Protein AF-A0A1Q9VRB2-F1 (afdb_monomer)

Foldseek 3Di:
DDFDDDDVVVVLVVVQVVLCVPAEAEDAEPEEAEADDQAAEDELHAYEDPLHEQYEYENYEQEAVDRQRWGWDCPPPPQTETHGDGDSYDYDNYYHYHYYHYHYYHPPCHQVNFDQDSNYTHSHHDDPDPPPPDDDD

Solvent-accessible surface area (backbone atoms only — not comparable to full-atom values): 7890 Å² total; per-residue (Å²): 113,78,76,81,69,58,76,68,46,56,48,37,54,54,50,38,51,58,49,46,72,75,29,58,42,80,41,62,54,73,37,77,50,70,38,65,81,94,76,29,70,46,70,49,33,22,38,35,39,50,77,22,38,49,28,37,41,30,40,31,36,32,26,32,27,66,30,64,49,40,45,68,36,59,66,45,67,97,72,22,37,42,45,53,90,50,46,48,68,43,80,44,82,51,46,68,70,47,78,43,78,57,48,78,49,45,65,96,62,43,79,87,76,45,59,69,56,84,90,23,58,40,54,34,79,67,84,76,74,79,80,76,76,66,85,83,127

Sequence (137 aa):
MAAPAGPLEDARVTAAAAQAAVTLQHVGSHVTLVGLGDDARIVGASLRVRDARDVIVRNLTFSDARDCFPEWDPGDGESGNWNSAYDNLSVWTSRNVWVDHSSFDDGAHPPSSLPTVFGARSRSTTACSTSRTGPTS

Structure (mmCIF, N/CA/C/O backbone):
data_AF-A0A1Q9VRB2-F1
#
_entry.id   AF-A0A1Q9VRB2-F1
#
loop_
_atom_site.group_PDB
_atom_site.id
_atom_site.type_symbol
_atom_site.label_atom_id
_atom_site.label_alt_id
_atom_site.label_comp_id
_atom_site.label_asym_id
_atom_site.label_entity_id
_atom_site.label_seq_id
_atom_site.pdbx_PDB_ins_code
_atom_site.Cartn_x
_atom_site.Cartn_y
_atom_site.Cartn_z
_atom_site.occupancy
_atom_site.B_iso_or_equiv
_atom_site.auth_seq_id
_atom_site.auth_comp_id
_atom_site.auth_asym_id
_atom_site.auth_atom_id
_atom_site.pdbx_PDB_model_num
ATOM 1 N N . MET A 1 1 ? 8.247 12.918 -22.212 1.00 72.88 1 MET A N 1
ATOM 2 C CA . MET A 1 1 ? 9.065 11.704 -22.438 1.00 72.88 1 MET A CA 1
ATOM 3 C C . MET A 1 1 ? 8.126 10.522 -22.636 1.00 72.88 1 MET A C 1
ATOM 5 O O . MET A 1 1 ? 6.964 10.650 -22.273 1.00 72.88 1 MET A O 1
ATOM 9 N N . ALA A 1 2 ? 8.572 9.432 -23.263 1.00 83.44 2 ALA A N 1
ATOM 10 C CA . ALA A 1 2 ? 7.734 8.241 -23.422 1.00 83.44 2 ALA A CA 1
ATOM 11 C C . ALA A 1 2 ? 7.704 7.430 -22.117 1.00 83.44 2 ALA A C 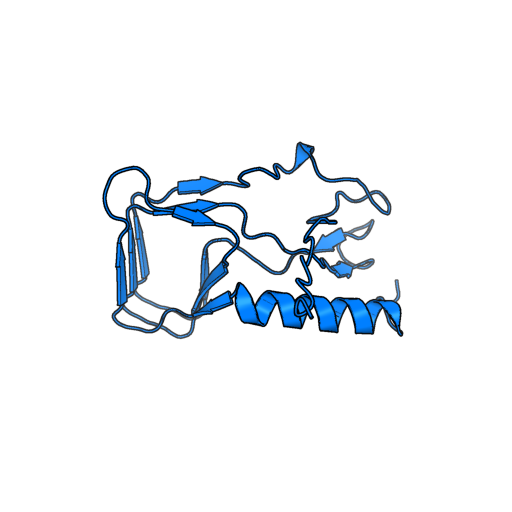1
ATOM 13 O O . ALA A 1 2 ? 8.734 7.332 -21.450 1.00 83.44 2 ALA A O 1
ATOM 14 N N . ALA A 1 3 ? 6.544 6.866 -21.774 1.00 90.75 3 ALA A N 1
ATOM 15 C CA . ALA A 1 3 ? 6.407 5.959 -20.635 1.00 90.75 3 ALA A CA 1
ATOM 16 C C . ALA A 1 3 ? 7.243 4.678 -20.852 1.00 90.75 3 ALA A C 1
ATOM 18 O O . ALA A 1 3 ? 7.384 4.249 -22.007 1.00 90.75 3 ALA A O 1
ATOM 19 N N . PRO A 1 4 ? 7.798 4.065 -19.788 1.00 94.50 4 PRO A N 1
ATOM 20 C CA . PRO A 1 4 ? 8.475 2.776 -19.896 1.00 94.50 4 PRO A CA 1
ATOM 21 C C . PRO A 1 4 ? 7.570 1.709 -20.514 1.00 94.50 4 PRO A C 1
ATOM 23 O O . PRO A 1 4 ? 6.364 1.684 -20.281 1.00 94.50 4 PRO A O 1
ATOM 26 N N . ALA A 1 5 ? 8.157 0.834 -21.327 1.00 95.75 5 ALA A N 1
ATOM 27 C CA . ALA A 1 5 ? 7.444 -0.248 -21.992 1.00 95.75 5 ALA A CA 1
ATOM 28 C C . ALA A 1 5 ? 8.400 -1.382 -22.383 1.00 95.75 5 ALA A C 1
ATOM 30 O O . ALA A 1 5 ? 9.625 -1.217 -22.400 1.00 95.75 5 ALA A O 1
ATOM 31 N N . GLY A 1 6 ? 7.823 -2.520 -22.766 1.00 97.62 6 GLY A N 1
ATOM 32 C CA . GLY A 1 6 ? 8.551 -3.693 -23.234 1.00 97.62 6 GLY A CA 1
ATOM 33 C C . GLY A 1 6 ? 8.920 -4.663 -22.108 1.00 97.62 6 GL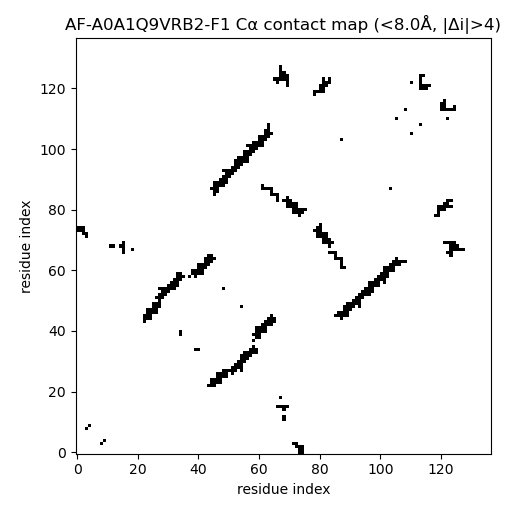Y A C 1
ATOM 34 O O . GLY A 1 6 ? 8.506 -4.481 -20.964 1.00 97.62 6 GLY A O 1
ATOM 35 N N . PRO A 1 7 ? 9.740 -5.687 -22.404 1.00 98.00 7 PRO A N 1
ATOM 36 C CA . PRO A 1 7 ? 9.840 -6.879 -21.558 1.00 98.00 7 PRO A CA 1
ATOM 37 C C . PRO A 1 7 ? 10.266 -6.638 -20.104 1.00 98.00 7 PRO A C 1
ATOM 39 O O . PRO A 1 7 ? 9.875 -7.395 -19.220 1.00 98.00 7 PRO A O 1
ATOM 42 N N . LEU A 1 8 ? 11.078 -5.610 -19.837 1.00 96.12 8 LEU A N 1
ATOM 43 C CA . LEU A 1 8 ? 11.497 -5.277 -18.471 1.00 96.12 8 LEU A CA 1
ATOM 44 C C . LEU A 1 8 ? 10.376 -4.615 -17.668 1.00 96.12 8 LEU A C 1
ATOM 46 O O . LEU A 1 8 ? 10.227 -4.909 -16.484 1.00 96.12 8 LEU A O 1
ATOM 50 N N . GLU A 1 9 ? 9.578 -3.764 -18.311 1.00 96.56 9 GLU A N 1
ATOM 51 C CA . GLU A 1 9 ? 8.425 -3.142 -17.666 1.00 96.56 9 GLU A CA 1
ATOM 52 C C . GLU A 1 9 ? 7.315 -4.173 -17.437 1.00 96.56 9 GLU A C 1
ATOM 54 O O . GLU A 1 9 ? 6.769 -4.258 -16.339 1.00 96.56 9 GLU A O 1
ATOM 59 N N . ASP A 1 10 ? 7.077 -5.064 -18.404 1.00 97.75 10 ASP A N 1
ATOM 60 C CA . ASP A 1 10 ? 6.137 -6.181 -18.245 1.00 97.75 10 ASP A CA 1
ATOM 61 C C . ASP A 1 10 ? 6.534 -7.100 -17.068 1.00 97.75 10 ASP A C 1
ATOM 63 O O . ASP A 1 10 ? 5.689 -7.556 -16.285 1.00 97.75 10 ASP A O 1
ATOM 67 N N . ALA A 1 11 ? 7.839 -7.352 -16.903 1.00 96.88 11 ALA A N 1
ATOM 68 C CA . ALA A 1 11 ? 8.370 -8.119 -15.780 1.00 96.88 11 ALA A CA 1
ATOM 69 C C . ALA A 1 11 ? 8.193 -7.387 -14.440 1.00 96.88 11 ALA A C 1
ATOM 71 O O . ALA A 1 11 ? 7.812 -8.025 -13.453 1.00 96.88 11 ALA A O 1
ATOM 72 N N . ARG A 1 12 ? 8.416 -6.064 -14.399 1.00 95.56 12 ARG A N 1
ATOM 73 C CA . ARG A 1 12 ? 8.168 -5.236 -13.207 1.00 95.56 12 ARG A CA 1
ATOM 74 C C . ARG A 1 12 ? 6.701 -5.310 -12.792 1.00 95.56 12 ARG A C 1
ATOM 76 O O . ARG A 1 12 ? 6.427 -5.615 -11.635 1.00 95.56 12 ARG A O 1
ATOM 83 N N . VAL A 1 13 ? 5.772 -5.112 -13.730 1.00 96.62 13 VAL A N 1
ATOM 84 C CA . VAL A 1 13 ? 4.321 -5.191 -13.478 1.00 96.62 13 VAL A CA 1
ATOM 85 C C . VAL A 1 13 ? 3.928 -6.567 -12.937 1.00 96.62 13 VAL A C 1
ATOM 87 O O . VAL A 1 13 ? 3.191 -6.665 -11.954 1.00 96.62 13 VAL A O 1
ATOM 90 N N . THR A 1 14 ? 4.460 -7.641 -13.527 1.00 97.25 14 THR A N 1
ATOM 91 C CA . THR A 1 14 ? 4.202 -9.015 -13.063 1.00 97.25 14 THR A CA 1
ATOM 92 C C . THR A 1 14 ? 4.702 -9.235 -11.632 1.00 97.25 14 THR A C 1
ATOM 94 O O . THR A 1 14 ? 3.999 -9.821 -10.806 1.00 97.25 14 THR A O 1
ATOM 97 N N . ALA A 1 15 ? 5.903 -8.751 -11.313 1.00 95.75 15 ALA A N 1
ATOM 98 C CA . ALA A 1 15 ? 6.485 -8.885 -9.982 1.00 95.75 15 ALA A CA 1
ATOM 99 C C . ALA A 1 15 ? 5.749 -8.028 -8.934 1.00 95.75 15 ALA A C 1
ATOM 101 O O . ALA A 1 15 ? 5.468 -8.513 -7.835 1.00 95.75 15 ALA A O 1
ATOM 102 N N . ALA A 1 16 ? 5.353 -6.805 -9.299 1.00 94.75 16 ALA A N 1
ATOM 103 C CA . ALA A 1 16 ? 4.524 -5.934 -8.472 1.00 94.75 16 ALA A CA 1
ATOM 104 C C . ALA A 1 16 ? 3.181 -6.600 -8.136 1.00 94.75 16 ALA A C 1
ATOM 106 O O . ALA A 1 16 ? 2.790 -6.647 -6.971 1.00 94.75 16 ALA A O 1
ATOM 107 N N . ALA A 1 17 ? 2.514 -7.206 -9.126 1.00 96.19 17 ALA A N 1
ATOM 108 C CA . ALA A 1 17 ? 1.268 -7.942 -8.913 1.00 96.19 17 ALA A CA 1
ATOM 109 C C . ALA A 1 17 ? 1.446 -9.156 -7.981 1.00 96.19 17 ALA A C 1
ATOM 111 O O . ALA A 1 17 ? 0.586 -9.425 -7.141 1.00 96.19 17 ALA A O 1
ATOM 112 N N . ALA A 1 18 ? 2.571 -9.870 -8.089 1.00 96.69 18 ALA A N 1
ATOM 113 C CA . ALA A 1 18 ? 2.879 -10.991 -7.203 1.00 96.69 18 ALA A CA 1
ATOM 114 C C . ALA A 1 18 ? 3.091 -10.542 -5.747 1.00 96.69 18 ALA A C 1
ATOM 116 O O . ALA A 1 18 ? 2.615 -11.209 -4.829 1.00 96.69 18 ALA A O 1
ATOM 117 N N . GLN A 1 19 ? 3.758 -9.404 -5.526 1.00 95.62 19 GLN A N 1
ATOM 118 C CA . GLN A 1 19 ? 3.896 -8.831 -4.187 1.00 95.62 19 GLN A CA 1
ATOM 119 C C . GLN A 1 19 ? 2.541 -8.369 -3.639 1.00 95.62 19 GLN A C 1
ATOM 121 O O . GLN A 1 19 ? 2.167 -8.738 -2.526 1.00 95.62 19 GLN A O 1
ATOM 126 N N . ALA A 1 20 ? 1.783 -7.622 -4.442 1.00 95.25 20 ALA A N 1
ATOM 127 C CA . ALA A 1 20 ? 0.459 -7.122 -4.094 1.00 95.25 20 ALA A CA 1
ATOM 128 C C . ALA A 1 20 ? -0.4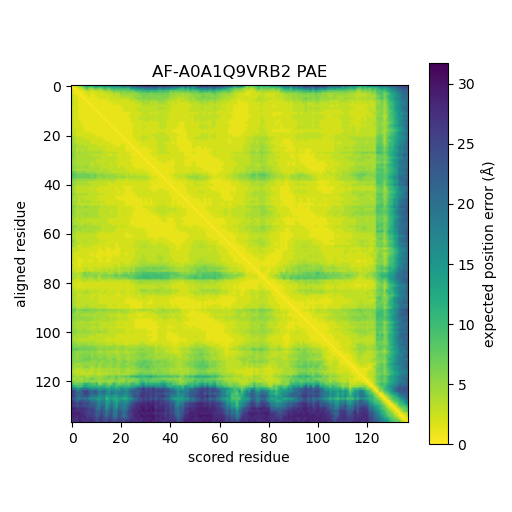75 -8.244 -3.609 1.00 95.25 20 ALA A C 1
ATOM 130 O O . ALA A 1 20 ? -1.191 -8.065 -2.626 1.00 95.25 20 ALA A O 1
ATOM 131 N N . ALA A 1 21 ? -0.423 -9.417 -4.248 1.00 96.12 21 ALA A N 1
ATOM 132 C CA . ALA A 1 21 ? -1.243 -10.573 -3.890 1.00 96.12 21 ALA A CA 1
ATOM 133 C C . ALA A 1 21 ? -1.007 -11.101 -2.462 1.00 96.12 21 ALA A C 1
ATOM 135 O O . ALA A 1 21 ? -1.879 -11.779 -1.921 1.00 96.12 21 ALA A O 1
ATOM 136 N N . VAL A 1 22 ? 0.149 -10.810 -1.854 1.00 94.69 22 VAL A N 1
ATOM 137 C CA . VAL A 1 22 ? 0.488 -11.275 -0.499 1.00 94.69 22 VAL A CA 1
ATOM 138 C C . VAL A 1 22 ? 0.556 -10.146 0.531 1.00 94.69 22 VAL A C 1
ATOM 140 O O . VAL A 1 22 ? 0.346 -10.401 1.716 1.00 94.69 22 VAL A O 1
ATOM 143 N N . THR A 1 23 ? 0.808 -8.901 0.118 1.00 95.38 23 THR A N 1
ATOM 144 C CA . THR A 1 23 ? 0.960 -7.765 1.045 1.00 95.38 23 THR A CA 1
ATOM 145 C C . THR A 1 23 ? -0.290 -6.901 1.185 1.00 95.38 23 THR A C 1
ATOM 147 O O . THR A 1 23 ? -0.467 -6.287 2.238 1.00 95.38 23 THR A O 1
ATOM 150 N N . LEU A 1 24 ? -1.172 -6.843 0.179 1.00 95.62 24 LEU A N 1
ATOM 151 C CA . LEU A 1 24 ? -2.385 -6.024 0.250 1.00 95.62 24 LEU A CA 1
ATOM 152 C C . LEU A 1 24 ? -3.496 -6.748 1.004 1.00 95.62 24 LEU A C 1
ATOM 154 O O . LEU A 1 24 ? -3.997 -7.782 0.564 1.00 95.62 24 LEU A O 1
ATOM 158 N N . GLN A 1 25 ? -3.934 -6.153 2.110 1.00 96.50 25 GLN A N 1
ATOM 159 C CA . GLN A 1 25 ? -4.981 -6.710 2.961 1.00 96.50 25 GLN A CA 1
ATOM 160 C C . GLN A 1 25 ? -6.208 -5.804 2.953 1.00 96.50 25 GLN A C 1
ATOM 162 O O . GLN A 1 25 ? -6.144 -4.635 3.330 1.00 96.50 25 GLN A O 1
ATOM 167 N N . HIS A 1 26 ? -7.345 -6.339 2.516 1.00 97.06 26 HIS A N 1
ATOM 168 C CA . HIS A 1 26 ? -8.599 -5.594 2.448 1.00 97.06 26 HIS A CA 1
ATOM 169 C C . HIS A 1 26 ? -9.367 -5.657 3.771 1.00 97.06 26 HIS A C 1
ATOM 171 O O . HIS A 1 26 ? -9.587 -6.734 4.321 1.00 97.06 26 HIS A O 1
ATOM 177 N N . VAL A 1 27 ? -9.845 -4.501 4.238 1.00 97.62 27 VAL A N 1
ATOM 178 C CA . VAL A 1 27 ? -10.721 -4.387 5.413 1.00 97.62 27 VAL A CA 1
ATOM 179 C C . VAL A 1 27 ? -12.117 -3.974 4.966 1.00 97.62 27 VAL A C 1
ATOM 181 O O . VAL A 1 27 ? -12.298 -2.931 4.335 1.00 97.62 27 VAL A O 1
ATOM 184 N N . GLY A 1 28 ? -13.098 -4.818 5.287 1.00 98.06 28 GLY A N 1
ATOM 185 C CA . GLY A 1 28 ? -14.510 -4.579 5.001 1.00 98.06 28 GLY A CA 1
ATOM 186 C C . GLY A 1 28 ? -15.185 -3.635 6.000 1.00 98.06 28 GLY A C 1
ATOM 187 O O . GLY A 1 28 ? -14.560 -3.109 6.916 1.00 98.06 28 GLY A O 1
ATOM 188 N N . SER A 1 29 ? -16.491 -3.434 5.822 1.00 98.62 29 SER A N 1
ATOM 189 C CA . SER A 1 29 ? -17.301 -2.611 6.732 1.00 98.62 29 SER A CA 1
ATOM 190 C C . SER A 1 29 ? -17.526 -3.291 8.085 1.00 98.62 29 SER A C 1
ATOM 192 O O . SER A 1 29 ? -17.551 -4.518 8.154 1.00 98.62 29 SER A O 1
ATOM 194 N N . HIS A 1 30 ? -17.790 -2.499 9.129 1.00 98.56 30 HIS A N 1
ATOM 195 C CA . HIS A 1 30 ? -18.135 -2.975 10.477 1.00 98.56 30 HIS A CA 1
ATOM 196 C C . HIS A 1 30 ? -17.033 -3.828 11.130 1.00 98.56 30 HIS A C 1
ATOM 198 O O . HIS A 1 30 ? -17.308 -4.813 11.816 1.00 98.56 30 HIS A O 1
ATOM 204 N N . VAL A 1 31 ? -15.776 -3.442 10.904 1.00 98.56 31 VAL A N 1
ATOM 205 C CA . VAL A 1 31 ? -14.594 -4.120 11.445 1.00 98.56 31 VAL A CA 1
ATOM 206 C C . VAL A 1 31 ? -13.900 -3.224 12.461 1.00 98.56 31 VAL A C 1
ATOM 208 O O . VAL A 1 31 ? -13.586 -2.071 12.176 1.00 98.56 31 VAL A O 1
ATOM 211 N N . THR A 1 32 ? -13.581 -3.793 13.621 1.00 98.62 32 THR A N 1
ATOM 212 C CA . THR A 1 32 ? -12.633 -3.202 14.567 1.00 98.62 32 THR A CA 1
ATOM 213 C C . THR A 1 32 ? -11.374 -4.051 14.589 1.00 98.62 32 THR A C 1
ATOM 215 O O . THR A 1 32 ? -11.412 -5.210 14.999 1.00 98.62 32 THR A O 1
ATOM 218 N N . LEU A 1 33 ? -10.261 -3.462 14.167 1.00 98.25 33 LEU A N 1
ATOM 219 C CA . LEU A 1 33 ? -8.929 -4.027 14.295 1.00 98.25 33 LEU A CA 1
ATOM 220 C C . LEU A 1 33 ? -8.214 -3.336 15.460 1.00 98.25 33 LEU A C 1
ATOM 222 O O . LEU A 1 33 ? -8.061 -2.113 15.468 1.00 98.25 33 LEU A O 1
ATOM 226 N N . VAL A 1 34 ? -7.785 -4.116 16.449 1.00 98.56 34 VAL A N 1
ATOM 227 C CA . VAL A 1 34 ? -7.103 -3.604 17.640 1.00 98.56 34 VAL A CA 1
ATOM 228 C C . VAL A 1 34 ? -5.854 -4.424 17.927 1.00 98.56 34 VAL A C 1
ATOM 230 O O . VAL A 1 34 ? -5.906 -5.654 17.942 1.00 98.56 34 VAL A O 1
ATOM 233 N N . GLY A 1 35 ? -4.730 -3.747 18.142 1.00 98.44 35 GLY A N 1
ATOM 234 C CA . GLY A 1 35 ? -3.519 -4.391 18.634 1.00 98.44 35 GLY A CA 1
ATOM 235 C C . GLY A 1 35 ? -3.603 -4.653 20.137 1.00 98.44 35 GLY A C 1
ATOM 236 O O . GLY A 1 35 ? -4.136 -3.840 20.896 1.00 98.44 35 GLY A O 1
ATOM 237 N N . LEU A 1 36 ? -3.102 -5.810 20.566 1.00 98.19 36 LEU A N 1
ATOM 238 C CA . LEU A 1 36 ? -3.047 -6.203 21.974 1.00 98.19 36 LEU A CA 1
ATOM 239 C C . LEU A 1 36 ? -1.675 -5.861 22.562 1.00 98.19 36 LEU A C 1
ATOM 241 O O . LEU A 1 36 ? -0.666 -6.088 21.909 1.00 98.19 36 LEU A O 1
ATOM 245 N N . GLY A 1 37 ? -1.640 -5.377 23.804 1.00 97.31 37 GLY A N 1
ATOM 246 C CA . GLY A 1 37 ? -0.384 -4.988 24.452 1.00 97.31 37 GLY A CA 1
ATOM 247 C C . GLY A 1 37 ? 0.195 -3.686 23.895 1.00 97.31 37 GLY A C 1
ATOM 248 O O . GLY A 1 37 ? -0.543 -2.840 23.384 1.00 97.31 37 GLY A O 1
ATOM 249 N N . ASP A 1 38 ? 1.505 -3.520 24.040 1.00 96.31 38 ASP A N 1
ATOM 250 C CA . ASP A 1 38 ? 2.272 -2.331 23.652 1.00 96.31 38 ASP A CA 1
ATOM 251 C C . ASP A 1 38 ? 3.169 -2.552 22.419 1.00 96.31 38 ASP A C 1
ATOM 253 O O . ASP A 1 38 ? 3.772 -1.601 21.920 1.00 96.31 38 ASP A O 1
ATOM 257 N N . ASP A 1 39 ? 3.223 -3.775 21.885 1.00 96.94 39 ASP A N 1
ATOM 258 C CA . ASP A 1 39 ? 4.133 -4.181 20.809 1.00 96.94 39 ASP A CA 1
ATOM 259 C C . ASP A 1 39 ? 3.431 -4.728 19.550 1.00 96.94 39 ASP A C 1
ATOM 261 O O . ASP A 1 39 ? 4.095 -5.165 18.603 1.00 96.94 39 ASP A O 1
ATOM 265 N N . ALA A 1 40 ? 2.094 -4.663 19.489 1.00 98.44 40 ALA A N 1
ATOM 266 C CA . ALA A 1 40 ? 1.319 -5.149 18.350 1.00 98.44 40 ALA A CA 1
ATOM 267 C C . ALA A 1 40 ? 1.689 -4.437 17.037 1.00 98.44 40 ALA A C 1
ATOM 269 O O . ALA A 1 40 ? 1.617 -3.207 16.911 1.00 98.44 40 ALA A O 1
ATOM 270 N N . ARG A 1 41 ? 2.053 -5.238 16.028 1.00 97.81 41 ARG A N 1
ATOM 271 C CA . ARG A 1 41 ? 2.663 -4.766 14.782 1.00 97.81 41 ARG A CA 1
ATOM 272 C C . ARG A 1 41 ? 2.098 -5.420 13.529 1.00 97.81 41 ARG A C 1
ATOM 274 O O . ARG A 1 41 ? 1.834 -6.619 13.504 1.00 97.81 41 ARG A O 1
ATOM 281 N N . ILE A 1 42 ? 2.007 -4.623 12.467 1.00 97.25 42 ILE A N 1
ATOM 282 C CA . ILE A 1 42 ? 1.813 -5.069 11.085 1.00 97.25 42 ILE A CA 1
ATOM 283 C C . ILE A 1 42 ? 3.022 -4.583 10.286 1.00 97.25 42 ILE A C 1
ATOM 285 O O . ILE A 1 42 ? 3.220 -3.381 10.132 1.00 97.25 42 ILE A O 1
ATOM 289 N N . VAL A 1 43 ? 3.842 -5.517 9.801 1.00 96.12 43 VAL A N 1
ATOM 290 C CA . VAL A 1 43 ? 5.095 -5.223 9.089 1.00 96.12 43 VAL A CA 1
ATOM 291 C C . VAL A 1 43 ? 4.990 -5.712 7.648 1.00 96.12 43 VAL A C 1
ATOM 293 O O . VAL A 1 43 ? 4.551 -6.840 7.423 1.00 96.12 43 VAL A O 1
ATOM 296 N N . GLY A 1 44 ? 5.375 -4.889 6.670 1.00 94.06 44 GLY A N 1
ATOM 297 C CA . GLY A 1 44 ? 5.435 -5.296 5.257 1.00 94.06 44 GLY A CA 1
ATOM 298 C C . GLY A 1 44 ? 4.096 -5.313 4.513 1.00 94.06 44 GLY A C 1
ATOM 299 O O . GLY A 1 44 ? 4.079 -5.425 3.287 1.00 94.06 44 GLY A O 1
ATOM 300 N N . ALA A 1 45 ? 2.973 -5.213 5.225 1.00 95.06 45 ALA A N 1
ATOM 301 C CA . ALA A 1 45 ? 1.639 -5.233 4.637 1.00 95.06 45 ALA A CA 1
ATOM 302 C C . ALA A 1 45 ? 1.080 -3.821 4.424 1.00 95.06 45 ALA A C 1
ATOM 304 O O . ALA A 1 45 ? 1.386 -2.888 5.168 1.00 95.06 45 ALA A O 1
ATOM 305 N N . SER A 1 46 ? 0.202 -3.704 3.431 1.00 96.12 46 SER A N 1
ATOM 306 C CA . SER A 1 46 ? -0.573 -2.500 3.148 1.00 96.12 46 SER A CA 1
ATOM 307 C C . SER A 1 46 ? -2.045 -2.778 3.435 1.00 96.12 46 SER A C 1
ATOM 309 O O . SER A 1 46 ? -2.685 -3.607 2.777 1.00 96.12 46 SER A O 1
ATOM 311 N N . LEU A 1 47 ? -2.574 -2.128 4.473 1.00 97.62 47 LEU A N 1
ATOM 312 C CA . LEU A 1 47 ? -3.954 -2.307 4.909 1.00 97.62 47 LEU A CA 1
ATOM 313 C C . LEU A 1 47 ? -4.872 -1.340 4.154 1.00 97.62 47 LEU A C 1
ATOM 315 O O . LEU A 1 47 ? -4.670 -0.129 4.155 1.00 97.62 47 LEU A O 1
ATOM 319 N N . ARG A 1 48 ? -5.920 -1.862 3.520 1.00 97.25 48 ARG A N 1
ATOM 320 C CA . ARG A 1 48 ? -6.774 -1.096 2.611 1.00 97.25 48 ARG A CA 1
ATOM 321 C C . ARG A 1 48 ? -8.220 -1.097 3.082 1.00 97.25 48 ARG A C 1
ATOM 323 O O . ARG A 1 48 ? -8.945 -2.077 2.903 1.00 97.25 48 ARG A O 1
ATOM 330 N N . VAL A 1 49 ? -8.658 0.046 3.604 1.00 98.38 49 VAL A N 1
ATOM 331 C CA . VAL A 1 49 ? -10.068 0.321 3.906 1.00 98.38 49 VAL A CA 1
ATOM 332 C C . VAL A 1 49 ? -10.686 0.980 2.674 1.00 98.38 49 VAL A C 1
ATOM 334 O O . VAL A 1 49 ? -10.487 2.171 2.418 1.00 98.38 49 VAL A O 1
ATOM 337 N N . ARG A 1 50 ? -11.376 0.182 1.856 1.00 97.31 50 ARG A N 1
ATOM 338 C CA . ARG A 1 50 ? -11.926 0.607 0.562 1.00 97.31 50 ARG A CA 1
ATOM 339 C C . ARG A 1 50 ? -13.409 0.323 0.475 1.00 97.31 50 ARG A C 1
ATOM 341 O O . ARG A 1 50 ? -13.814 -0.791 0.789 1.00 97.31 50 ARG A O 1
ATOM 348 N N . ASP A 1 51 ? -14.163 1.289 -0.052 1.00 98.06 51 ASP A N 1
ATOM 349 C CA . ASP A 1 51 ? -15.596 1.135 -0.323 1.00 98.06 51 ASP A CA 1
ATOM 350 C C . ASP A 1 51 ? -16.341 0.602 0.927 1.00 98.06 51 ASP A C 1
ATOM 352 O O . ASP A 1 51 ? -17.245 -0.229 0.841 1.00 98.06 51 ASP A O 1
ATOM 356 N N . ALA A 1 52 ? -15.907 1.055 2.112 1.00 98.44 52 ALA A N 1
ATOM 357 C CA . ALA A 1 52 ? -16.289 0.507 3.409 1.00 98.44 52 ALA A CA 1
ATOM 358 C C . ALA A 1 52 ? -16.825 1.584 4.362 1.00 98.44 52 ALA A C 1
ATOM 360 O O . ALA A 1 52 ? -16.657 2.791 4.156 1.00 98.44 52 ALA A O 1
ATOM 361 N N . ARG A 1 53 ? -17.481 1.146 5.438 1.00 98.75 53 ARG A N 1
ATOM 362 C CA . ARG A 1 53 ? -17.956 2.028 6.505 1.00 98.75 53 ARG A CA 1
ATOM 363 C C . ARG A 1 53 ? -17.809 1.427 7.892 1.00 98.75 53 ARG A C 1
ATOM 365 O O . ARG A 1 53 ? -17.825 0.209 8.038 1.00 98.75 53 ARG A O 1
ATOM 372 N N . ASP A 1 54 ? -17.742 2.300 8.889 1.00 98.69 54 ASP A N 1
ATOM 373 C CA . ASP A 1 54 ? -17.708 1.941 10.310 1.00 98.69 54 ASP A CA 1
ATOM 374 C C . ASP A 1 54 ? -16.530 1.005 10.620 1.00 98.69 54 ASP A C 1
ATOM 376 O O . ASP A 1 54 ? -16.704 -0.143 11.031 1.00 98.69 54 ASP A O 1
ATOM 380 N N . VAL A 1 55 ? -15.319 1.499 10.350 1.00 98.88 55 VAL A N 1
ATOM 381 C CA . VAL A 1 55 ? -14.065 0.764 10.560 1.00 98.88 55 VAL A CA 1
ATOM 382 C C . VAL A 1 55 ? -13.231 1.464 11.619 1.00 98.88 55 VAL A C 1
ATOM 384 O O . VAL A 1 55 ? -13.003 2.670 11.542 1.00 98.88 55 VAL A O 1
ATOM 387 N N . ILE A 1 56 ? -12.749 0.707 12.598 1.00 98.81 56 ILE A N 1
ATOM 388 C CA . ILE A 1 56 ? -11.887 1.210 13.668 1.00 98.81 56 ILE A CA 1
ATOM 389 C C . ILE A 1 56 ? -10.545 0.481 13.595 1.00 98.81 56 ILE A C 1
ATOM 391 O O . ILE A 1 56 ? -10.515 -0.746 13.573 1.00 98.81 56 ILE A O 1
ATOM 395 N N . VAL A 1 57 ? -9.439 1.223 13.579 1.00 98.69 57 VAL A N 1
ATOM 396 C CA . VAL A 1 57 ? -8.067 0.691 13.608 1.00 98.69 57 VAL A CA 1
ATOM 397 C C . VAL A 1 57 ? -7.322 1.345 14.763 1.00 98.69 57 VAL A C 1
ATOM 399 O O . VAL A 1 57 ? -7.158 2.566 14.771 1.00 98.69 57 VAL A O 1
ATOM 402 N N . ARG A 1 58 ? -6.923 0.566 15.775 1.00 98.62 58 ARG A N 1
ATOM 403 C CA . ARG A 1 58 ? -6.360 1.132 17.010 1.00 98.62 58 ARG A CA 1
ATOM 404 C C . ARG A 1 58 ? -5.204 0.344 17.595 1.00 98.62 58 ARG A C 1
ATOM 406 O O . ARG A 1 58 ? -5.168 -0.878 17.485 1.00 98.62 58 ARG A O 1
ATOM 413 N N . ASN A 1 59 ? -4.330 1.057 18.304 1.00 98.62 59 ASN A N 1
ATOM 414 C CA . ASN A 1 59 ? -3.242 0.478 19.093 1.00 98.62 59 ASN A CA 1
ATOM 415 C C . ASN A 1 59 ? -2.326 -0.451 18.275 1.00 98.62 59 ASN A C 1
ATOM 417 O O . ASN A 1 59 ? -1.983 -1.543 18.714 1.00 98.62 59 ASN A O 1
ATOM 421 N N . LEU A 1 60 ? -1.994 -0.046 17.046 1.00 98.44 60 LEU A N 1
ATOM 422 C CA . LEU A 1 60 ? -1.141 -0.808 16.137 1.00 98.44 60 LEU A CA 1
ATOM 423 C C . LEU A 1 60 ? 0.026 0.042 15.653 1.00 98.44 60 LEU A C 1
ATOM 425 O O . LEU A 1 60 ? -0.146 1.204 15.284 1.00 98.44 60 LEU A O 1
ATOM 429 N N . THR A 1 61 ? 1.205 -0.568 15.597 1.00 98.44 61 THR A N 1
ATOM 430 C CA . THR A 1 61 ? 2.320 -0.031 14.816 1.00 98.44 61 THR A CA 1
ATOM 431 C C . THR A 1 61 ? 2.301 -0.652 13.425 1.00 98.44 61 THR A C 1
ATOM 433 O O . THR A 1 61 ? 2.408 -1.870 13.279 1.00 98.44 61 THR A O 1
ATOM 436 N N . PHE A 1 62 ? 2.182 0.181 12.401 1.00 98.12 62 PHE A N 1
ATOM 437 C CA . PHE A 1 62 ? 2.366 -0.217 11.015 1.00 98.12 62 PHE A CA 1
ATOM 438 C C . PHE A 1 62 ? 3.774 0.158 10.574 1.00 98.12 62 PHE A C 1
ATOM 440 O O . PHE A 1 62 ? 4.196 1.296 10.756 1.00 98.12 62 PHE A O 1
ATOM 447 N N . SER A 1 63 ? 4.492 -0.791 9.991 1.00 96.25 63 SER A N 1
ATOM 448 C CA . SER A 1 63 ? 5.893 -0.599 9.636 1.00 96.25 63 SER A CA 1
ATOM 449 C C . SER A 1 63 ? 6.171 -1.100 8.226 1.00 96.25 63 SER A C 1
ATOM 451 O O . SER A 1 63 ? 5.727 -2.187 7.847 1.00 96.25 63 SER A O 1
ATOM 453 N N . ASP A 1 64 ? 6.901 -0.296 7.456 1.00 93.50 64 ASP A N 1
ATOM 454 C CA . ASP A 1 64 ? 7.592 -0.718 6.235 1.00 93.50 64 ASP A CA 1
ATOM 455 C C . ASP A 1 64 ? 6.669 -1.351 5.176 1.00 93.50 64 ASP A C 1
ATOM 457 O O . ASP A 1 64 ? 6.883 -2.478 4.732 1.00 93.50 64 ASP A O 1
ATOM 461 N N . ALA A 1 65 ? 5.610 -0.639 4.762 1.00 93.69 65 ALA A N 1
ATOM 462 C CA . ALA A 1 65 ? 4.775 -1.038 3.622 1.00 93.69 65 ALA A CA 1
ATOM 463 C C . ALA A 1 65 ? 5.543 -0.850 2.306 1.00 93.69 65 ALA A C 1
ATOM 465 O O . ALA A 1 65 ? 5.354 0.099 1.547 1.00 93.69 65 ALA A O 1
ATOM 466 N N . ARG A 1 66 ? 6.482 -1.758 2.079 1.00 91.00 66 ARG A N 1
ATOM 467 C CA . ARG A 1 66 ? 7.530 -1.634 1.080 1.00 91.00 66 ARG A CA 1
ATOM 468 C C . ARG A 1 66 ? 7.058 -2.046 -0.305 1.00 91.00 66 ARG A C 1
ATOM 470 O O . ARG A 1 66 ? 6.582 -3.162 -0.468 1.00 91.00 66 ARG A O 1
ATOM 477 N N . ASP A 1 67 ? 7.291 -1.228 -1.330 1.00 92.31 67 ASP A N 1
ATOM 478 C CA . ASP A 1 67 ? 7.071 -1.623 -2.731 1.00 92.31 67 ASP A CA 1
ATOM 479 C C . ASP A 1 67 ? 8.363 -2.067 -3.405 1.00 92.31 67 ASP A C 1
ATOM 481 O O . ASP A 1 67 ? 9.172 -1.240 -3.791 1.00 92.31 67 ASP A O 1
ATOM 485 N N . CYS A 1 68 ? 8.601 -3.357 -3.592 1.00 91.50 68 CYS A N 1
ATOM 486 C CA . CYS A 1 68 ? 9.868 -3.813 -4.160 1.00 91.50 68 CYS A CA 1
ATOM 487 C C . CYS A 1 68 ? 10.053 -3.514 -5.655 1.00 91.50 68 CYS A C 1
ATOM 489 O O . CYS A 1 68 ? 11.155 -3.726 -6.168 1.00 91.50 68 CYS A O 1
ATOM 491 N N . PHE A 1 69 ? 9.018 -3.016 -6.338 1.00 93.44 69 PHE A N 1
ATOM 492 C CA . PHE A 1 69 ? 8.991 -2.842 -7.788 1.00 93.44 69 PHE A CA 1
ATOM 493 C C . PHE A 1 69 ? 8.391 -1.480 -8.198 1.00 93.44 69 PHE A C 1
ATOM 495 O O . PHE A 1 69 ? 7.459 -1.451 -9.012 1.00 93.44 69 PHE A O 1
ATOM 502 N N . PRO A 1 70 ? 8.924 -0.350 -7.687 1.00 93.25 70 PRO A N 1
ATOM 503 C CA . PRO A 1 70 ? 8.387 0.974 -7.952 1.00 93.25 70 PRO A CA 1
ATOM 504 C C . PRO A 1 70 ? 8.474 1.295 -9.438 1.00 93.25 70 PRO A C 1
ATOM 506 O O . PRO A 1 70 ? 9.387 0.868 -10.151 1.00 93.25 70 PRO A O 1
ATOM 509 N N . GLU A 1 71 ? 7.524 2.089 -9.893 1.00 94.69 71 GLU A N 1
ATOM 510 C CA . GLU A 1 71 ? 7.430 2.523 -11.275 1.00 94.69 71 GLU A CA 1
ATOM 511 C C . GLU A 1 71 ? 8.287 3.764 -11.506 1.00 94.69 71 GLU A C 1
ATOM 513 O O . GLU A 1 71 ? 8.267 4.695 -10.703 1.00 94.69 71 GLU A O 1
ATOM 518 N N . TRP A 1 72 ? 9.039 3.791 -12.603 1.00 94.56 72 TRP A N 1
ATOM 519 C CA . TRP A 1 72 ? 9.676 5.017 -13.072 1.00 94.56 72 TRP A CA 1
ATOM 520 C C . TRP A 1 72 ? 8.705 5.780 -13.968 1.00 94.56 72 TRP A C 1
ATOM 522 O O . TRP A 1 72 ? 8.345 5.290 -15.035 1.00 94.56 72 TRP A O 1
ATOM 532 N N . ASP A 1 73 ? 8.343 6.998 -13.581 1.00 94.69 73 ASP A N 1
ATOM 533 C CA . ASP A 1 73 ? 7.591 7.910 -14.434 1.00 94.69 73 ASP A CA 1
ATOM 534 C C . ASP A 1 73 ? 8.499 9.074 -14.875 1.00 94.69 73 ASP A C 1
ATOM 536 O O . ASP A 1 73 ? 8.770 9.984 -14.087 1.00 94.69 73 ASP A O 1
ATOM 540 N N . PRO A 1 74 ? 8.984 9.091 -16.134 1.00 94.31 74 PRO A N 1
ATOM 541 C CA . PRO A 1 74 ? 9.800 10.188 -16.650 1.00 94.31 74 PRO A CA 1
ATOM 542 C C . PRO A 1 74 ? 9.005 11.483 -16.893 1.00 94.31 74 PRO A C 1
ATOM 544 O O . PRO A 1 74 ? 9.603 12.503 -17.236 1.00 94.31 74 PRO A O 1
ATOM 547 N N . GLY A 1 75 ? 7.671 11.440 -16.813 1.00 94.31 75 GLY A N 1
ATOM 548 C CA . GLY A 1 75 ? 6.781 12.599 -16.893 1.00 94.31 75 GLY A CA 1
ATOM 549 C C . GLY A 1 75 ? 6.385 13.178 -15.532 1.00 94.31 75 GLY A C 1
ATOM 550 O O . GLY A 1 75 ? 5.751 14.233 -15.498 1.00 94.31 75 GLY A O 1
ATOM 551 N N . ASP A 1 76 ? 6.753 12.524 -14.428 1.00 92.69 76 ASP A N 1
ATOM 552 C CA . ASP A 1 76 ? 6.473 13.001 -13.075 1.00 92.69 76 ASP A CA 1
ATOM 553 C C . ASP A 1 76 ? 7.461 14.109 -12.672 1.00 92.69 76 ASP A C 1
ATOM 555 O O . ASP A 1 76 ? 8.614 13.872 -12.299 1.00 92.69 76 ASP A O 1
ATOM 559 N N . GLY A 1 77 ? 6.996 15.354 -12.777 1.00 90.00 77 GLY A N 1
ATOM 560 C CA . GLY A 1 77 ? 7.801 16.545 -12.527 1.00 90.00 77 GLY A CA 1
ATOM 561 C C . GLY A 1 77 ? 8.791 16.845 -13.656 1.00 90.00 77 GLY A C 1
ATOM 562 O O . GLY A 1 77 ? 8.681 16.342 -14.771 1.00 90.00 77 GLY A O 1
ATOM 563 N N . GLU A 1 78 ? 9.766 17.713 -13.382 1.00 90.50 78 GLU A N 1
ATOM 564 C CA . GLU A 1 78 ? 10.719 18.172 -14.407 1.00 90.50 78 GLU A CA 1
ATOM 565 C C . GLU A 1 78 ? 11.780 17.119 -14.761 1.00 90.50 78 GLU A C 1
ATOM 567 O O . GLU A 1 78 ? 12.301 17.110 -15.876 1.00 90.50 78 GLU A O 1
ATOM 572 N N . SER A 1 79 ? 12.104 16.236 -13.814 1.00 90.31 79 SER A N 1
ATOM 573 C CA . SER A 1 79 ? 13.185 15.250 -13.927 1.00 90.31 79 SER A CA 1
ATOM 574 C C . SER A 1 79 ? 12.716 13.795 -13.911 1.00 90.31 79 SER A C 1
ATOM 576 O O . SER A 1 79 ? 13.563 12.910 -14.000 1.00 90.31 79 SER A O 1
ATOM 578 N N . GLY A 1 80 ? 11.411 13.542 -13.783 1.00 93.69 80 GLY A N 1
ATOM 579 C CA .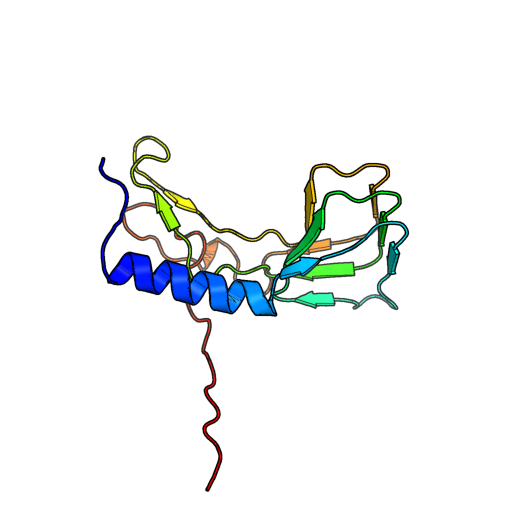 GLY A 1 80 ? 10.853 12.219 -13.507 1.00 93.69 80 GLY A CA 1
ATOM 580 C C . GLY A 1 80 ? 10.989 11.799 -12.038 1.00 93.69 80 GLY A C 1
ATOM 581 O O . GLY A 1 80 ? 11.790 12.361 -11.280 1.00 93.69 80 GLY A O 1
ATOM 582 N N . ASN A 1 81 ? 10.225 10.780 -11.640 1.00 93.88 81 ASN A N 1
ATOM 583 C CA . ASN A 1 81 ? 10.247 10.207 -10.293 1.00 93.88 81 ASN A CA 1
ATOM 584 C C . ASN A 1 81 ? 10.031 8.691 -10.293 1.00 93.88 81 ASN A C 1
ATOM 586 O O . ASN A 1 81 ? 9.417 8.114 -11.185 1.00 93.88 81 ASN A O 1
ATOM 590 N N . TRP A 1 82 ? 10.517 8.053 -9.228 1.00 93.38 82 TRP A N 1
ATOM 591 C CA . TRP A 1 82 ? 10.110 6.700 -8.859 1.00 93.38 82 TRP A CA 1
ATOM 592 C C . TRP A 1 82 ? 8.873 6.769 -7.968 1.00 93.38 82 TRP A C 1
ATOM 594 O O . TRP A 1 82 ? 8.906 7.479 -6.964 1.00 93.38 82 TRP A O 1
ATOM 604 N N . ASN A 1 83 ? 7.832 6.006 -8.289 1.00 92.12 83 ASN A N 1
ATOM 605 C CA . ASN A 1 83 ? 6.559 5.971 -7.578 1.00 92.12 83 ASN A CA 1
ATOM 606 C C . ASN A 1 83 ? 6.285 4.576 -7.014 1.00 92.12 83 ASN A C 1
ATOM 608 O O . ASN A 1 83 ? 6.373 3.579 -7.727 1.00 92.12 83 ASN A O 1
ATOM 612 N N . SER A 1 84 ? 5.953 4.524 -5.727 1.00 91.38 84 SER A N 1
ATOM 613 C CA . SER A 1 84 ? 5.630 3.288 -5.009 1.00 91.38 84 SER A CA 1
ATOM 614 C C . SER A 1 84 ? 4.130 3.157 -4.802 1.00 91.38 84 SER A C 1
ATOM 616 O O . SER A 1 84 ? 3.436 4.158 -4.627 1.00 91.38 84 SER A O 1
ATOM 618 N N . ALA A 1 85 ? 3.641 1.921 -4.798 1.00 90.12 85 ALA A N 1
ATOM 619 C CA . ALA A 1 85 ? 2.215 1.612 -4.819 1.00 90.12 85 ALA A CA 1
ATOM 620 C C . ALA A 1 85 ? 1.560 1.452 -3.436 1.00 90.12 85 ALA A C 1
ATOM 622 O O . ALA A 1 85 ? 0.333 1.349 -3.364 1.00 90.12 85 ALA A O 1
ATOM 623 N N . TYR A 1 86 ? 2.338 1.372 -2.353 1.00 93.19 86 TYR A N 1
ATOM 624 C CA . TYR A 1 86 ? 1.834 0.946 -1.046 1.00 93.19 86 TYR A CA 1
ATOM 625 C C . TYR A 1 86 ? 1.988 2.018 0.031 1.00 93.19 86 TYR A C 1
ATOM 6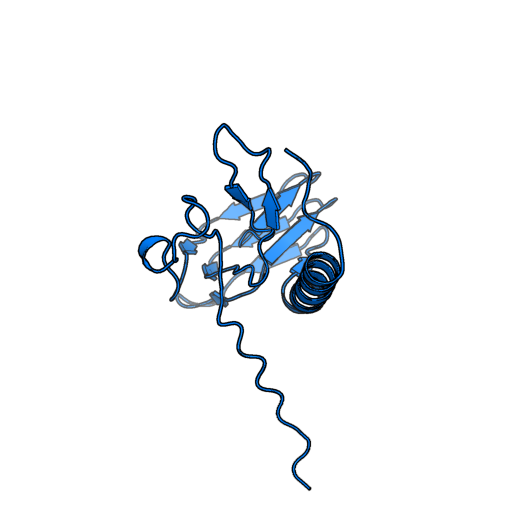27 O O . TYR A 1 86 ? 3.073 2.555 0.234 1.00 93.19 86 TYR A O 1
ATOM 635 N N . ASP A 1 87 ? 0.907 2.229 0.781 1.00 94.44 87 ASP A N 1
ATOM 636 C CA . ASP A 1 87 ? 0.925 2.872 2.092 1.00 94.44 87 ASP A CA 1
ATOM 637 C C . ASP A 1 87 ? 0.743 1.809 3.181 1.00 94.44 87 ASP A C 1
ATOM 639 O O . ASP A 1 87 ? 0.149 0.754 2.943 1.00 94.44 87 ASP A O 1
ATOM 643 N N . ASN A 1 88 ? 1.151 2.106 4.415 1.00 96.88 88 ASN A N 1
ATOM 644 C CA . ASN A 1 88 ? 0.830 1.259 5.567 1.00 96.88 88 ASN A CA 1
ATOM 645 C C . ASN A 1 88 ? -0.682 1.063 5.760 1.00 96.88 88 ASN A C 1
ATOM 647 O O . ASN A 1 88 ? -1.143 -0.048 6.030 1.00 96.88 88 ASN A O 1
ATOM 651 N N . LEU A 1 89 ? -1.446 2.146 5.615 1.00 97.88 89 LEU A N 1
ATOM 652 C CA . LEU A 1 89 ? -2.898 2.150 5.689 1.00 97.88 89 LEU A CA 1
ATOM 653 C C . LEU A 1 89 ? -3.452 3.172 4.695 1.00 97.88 89 LEU A C 1
ATOM 655 O O . LEU A 1 89 ? -3.249 4.372 4.868 1.00 97.88 89 LEU A O 1
ATOM 659 N N . SER A 1 90 ? -4.221 2.706 3.714 1.00 97.62 90 SER A N 1
ATOM 660 C CA . SER A 1 90 ? -4.934 3.577 2.776 1.00 97.62 90 SER A CA 1
ATOM 661 C C . SER A 1 90 ? -6.436 3.549 3.055 1.00 97.62 90 SER A C 1
ATOM 663 O O . SER A 1 90 ? -7.051 2.481 3.177 1.00 97.62 90 SER A O 1
ATOM 665 N N . VAL A 1 91 ? -7.047 4.736 3.093 1.00 97.62 91 VAL A N 1
ATOM 666 C CA . VAL A 1 91 ? -8.498 4.921 3.214 1.00 97.62 91 VAL A CA 1
ATOM 667 C C . VAL A 1 91 ? -9.007 5.686 1.997 1.00 97.62 91 VAL A C 1
ATOM 669 O O . VAL A 1 91 ? -8.583 6.804 1.726 1.00 97.62 91 VAL A O 1
ATOM 672 N N . TRP A 1 92 ? -9.951 5.098 1.269 1.00 95.94 92 TRP A N 1
ATOM 673 C CA . TRP A 1 92 ? -10.571 5.700 0.080 1.00 95.94 92 TRP A CA 1
ATOM 674 C C . TRP A 1 92 ? -12.006 5.245 -0.094 1.00 95.94 92 TRP A C 1
ATOM 676 O O . TRP A 1 92 ? -12.367 4.113 0.245 1.00 95.94 92 TRP A O 1
ATOM 686 N N . THR A 1 93 ? -12.825 6.163 -0.608 1.00 97.50 93 THR A N 1
ATOM 687 C CA . THR A 1 93 ? -14.257 5.952 -0.869 1.00 97.50 93 THR A CA 1
ATOM 688 C C . THR A 1 93 ? -14.983 5.329 0.336 1.00 97.50 93 THR A C 1
ATOM 690 O O . THR A 1 93 ? -15.911 4.543 0.195 1.00 97.50 93 THR A O 1
ATOM 693 N N . SER A 1 94 ? -14.541 5.660 1.552 1.00 98.12 94 SER A N 1
ATOM 694 C CA . SER A 1 94 ? -15.020 5.061 2.801 1.00 98.12 94 SER A CA 1
ATOM 695 C C . SER A 1 94 ? -15.558 6.133 3.746 1.00 98.12 94 SER A C 1
ATOM 697 O O . SER A 1 94 ? -15.246 7.316 3.600 1.00 98.12 94 SER A O 1
ATOM 699 N N . ARG A 1 95 ? -16.405 5.742 4.703 1.00 98.38 95 ARG A N 1
ATOM 700 C CA . ARG A 1 95 ? -17.052 6.664 5.657 1.00 98.38 95 ARG A CA 1
ATOM 701 C C . ARG A 1 95 ? -16.945 6.132 7.080 1.00 98.38 95 ARG A C 1
ATOM 703 O O . ARG A 1 95 ? -16.927 4.928 7.275 1.00 98.38 95 ARG A O 1
ATOM 710 N N . ASN A 1 96 ? -16.921 7.018 8.072 1.00 98.44 96 ASN A N 1
ATOM 711 C CA . ASN A 1 96 ? -16.858 6.640 9.489 1.00 98.44 96 ASN A CA 1
ATOM 712 C C . ASN A 1 96 ? -15.683 5.689 9.788 1.00 98.44 96 ASN A C 1
ATOM 714 O O . ASN A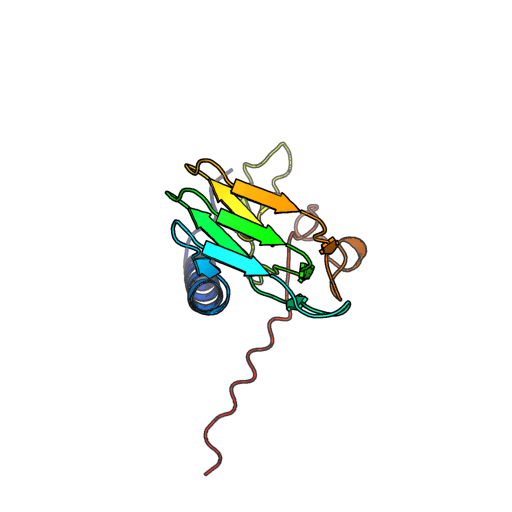 1 96 ? -15.864 4.589 10.306 1.00 98.44 96 ASN A O 1
ATOM 718 N N . VAL A 1 97 ? -14.478 6.102 9.401 1.00 98.62 97 VAL A N 1
ATOM 719 C CA . VAL A 1 97 ? -13.245 5.372 9.701 1.00 98.62 97 VAL A CA 1
ATOM 720 C C . VAL A 1 97 ? -12.515 6.107 10.815 1.00 98.62 97 VAL A C 1
ATOM 722 O O . VAL A 1 97 ? -12.296 7.313 10.704 1.00 98.62 97 VAL A O 1
ATOM 725 N N . TRP A 1 98 ? -12.146 5.398 11.880 1.00 98.69 98 TRP A N 1
ATOM 726 C CA . TRP A 1 98 ? -11.385 5.959 12.992 1.00 98.69 98 TRP A CA 1
ATOM 727 C C . TRP A 1 98 ? -10.062 5.218 13.161 1.00 98.69 98 TRP A C 1
ATOM 729 O O . TRP A 1 98 ? -10.042 4.025 13.459 1.00 98.69 98 TRP A O 1
ATOM 739 N N . VAL A 1 99 ? -8.960 5.940 12.966 1.00 98.31 99 VAL A N 1
ATOM 740 C CA . VAL A 1 99 ? -7.599 5.465 13.228 1.00 98.31 99 VAL A CA 1
ATOM 741 C C . VAL A 1 99 ? -7.092 6.202 14.459 1.00 98.31 99 VAL A C 1
ATOM 743 O O . VAL A 1 99 ? -7.057 7.431 14.458 1.00 98.31 99 VAL A O 1
ATOM 746 N N . ASP A 1 100 ? -6.748 5.475 15.517 1.00 98.50 100 ASP A N 1
ATOM 747 C CA . ASP A 1 100 ? -6.427 6.084 16.812 1.00 98.50 100 ASP A CA 1
ATOM 748 C C . ASP A 1 100 ? -5.331 5.327 17.563 1.00 98.50 100 ASP A C 1
ATOM 750 O O . ASP A 1 100 ? -5.228 4.105 17.461 1.00 98.50 100 ASP A O 1
ATOM 754 N N . HIS A 1 101 ? -4.484 6.064 18.291 1.00 98.31 101 HIS A N 1
ATOM 755 C CA . HIS A 1 101 ? -3.322 5.524 19.013 1.00 98.31 101 HIS A CA 1
ATOM 756 C C . HIS A 1 101 ? -2.496 4.528 18.177 1.00 98.31 101 HIS A C 1
ATOM 758 O O . HIS A 1 101 ? -2.084 3.480 18.661 1.00 98.31 101 HIS A O 1
ATOM 764 N N . SER A 1 102 ? -2.306 4.822 16.892 1.00 98.31 102 SER A N 1
ATOM 765 C CA . SER A 1 102 ? -1.516 3.995 15.977 1.00 98.31 102 SER A CA 1
ATOM 766 C C . SER A 1 102 ? -0.239 4.730 15.584 1.00 98.31 102 SER A C 1
ATOM 768 O O . SER A 1 102 ? -0.219 5.961 15.549 1.00 98.31 102 SER A O 1
ATOM 770 N N . SER A 1 103 ? 0.822 3.979 15.307 1.00 98.00 103 SER A N 1
ATOM 771 C CA . SER A 1 103 ? 2.123 4.503 14.872 1.00 98.00 103 SER A CA 1
ATOM 772 C C . SER A 1 103 ? 2.463 3.992 13.477 1.00 98.00 103 SER A C 1
ATOM 774 O O . SER A 1 103 ? 2.027 2.908 13.094 1.00 98.00 103 SER A O 1
ATOM 776 N N . PHE A 1 104 ? 3.224 4.781 12.723 1.00 97.69 104 PHE A N 1
ATOM 777 C CA . PHE A 1 104 ? 3.593 4.508 11.336 1.00 97.69 104 PHE A CA 1
ATOM 778 C C . PHE A 1 104 ? 5.078 4.809 11.147 1.00 97.69 104 PHE A C 1
ATOM 780 O O . PHE A 1 104 ? 5.523 5.894 11.529 1.00 97.69 104 PHE A O 1
ATOM 787 N N . ASP A 1 105 ? 5.835 3.870 10.582 1.00 94.94 105 ASP A N 1
ATOM 788 C CA . ASP A 1 105 ? 7.270 4.036 10.349 1.00 94.94 105 ASP A CA 1
ATOM 789 C C . ASP A 1 105 ? 7.786 3.250 9.129 1.00 94.94 105 ASP A C 1
ATOM 791 O O . ASP A 1 105 ? 7.132 2.342 8.614 1.00 94.94 105 ASP A O 1
ATOM 795 N N . ASP A 1 106 ? 8.994 3.598 8.680 1.00 90.31 106 ASP A N 1
ATOM 796 C CA . ASP A 1 106 ? 9.693 2.946 7.560 1.00 90.31 106 ASP A CA 1
ATOM 797 C C . ASP A 1 106 ? 10.524 1.719 7.998 1.00 90.31 106 ASP A C 1
ATOM 799 O O . ASP A 1 106 ? 11.320 1.175 7.228 1.00 90.31 106 ASP A O 1
ATOM 803 N N . GLY A 1 107 ? 10.388 1.294 9.258 1.00 90.75 107 GLY A N 1
ATOM 804 C CA . GLY A 1 107 ? 11.048 0.127 9.828 1.00 90.75 107 GLY A CA 1
ATOM 805 C C . GLY A 1 107 ? 12.558 0.098 9.604 1.00 90.75 107 GLY A C 1
ATOM 806 O O . GLY A 1 107 ? 13.290 1.033 9.935 1.00 90.75 107 GLY A O 1
ATOM 807 N N . ALA A 1 108 ? 13.036 -1.013 9.045 1.00 87.44 108 ALA A N 1
ATOM 808 C CA . ALA A 1 108 ? 14.452 -1.231 8.757 1.00 87.44 108 ALA A CA 1
ATOM 809 C C . ALA A 1 108 ? 14.946 -0.502 7.491 1.00 87.44 108 ALA A C 1
ATOM 811 O O . ALA A 1 108 ? 16.145 -0.539 7.203 1.00 87.44 108 ALA A O 1
ATOM 812 N N . HIS A 1 109 ? 14.058 0.162 6.743 1.00 86.94 109 HIS A N 1
ATOM 813 C CA . HIS A 1 109 ? 14.347 0.715 5.418 1.00 86.94 109 HIS A CA 1
ATOM 814 C C . HIS A 1 109 ? 14.027 2.216 5.325 1.00 86.94 109 HIS A C 1
ATOM 816 O O . HIS A 1 109 ? 13.258 2.631 4.452 1.00 86.94 109 HIS A O 1
ATOM 822 N N . PRO A 1 110 ? 14.653 3.067 6.165 1.00 87.06 110 PRO A N 1
ATOM 823 C CA . PRO A 1 110 ? 14.386 4.498 6.158 1.00 87.06 110 PRO A CA 1
ATOM 824 C C . PRO A 1 110 ? 14.746 5.132 4.801 1.00 87.06 110 PRO A C 1
ATOM 826 O O . PRO A 1 110 ? 15.656 4.644 4.119 1.00 87.06 110 PRO A O 1
ATOM 829 N N . PRO A 1 111 ? 14.143 6.273 4.420 1.00 82.81 111 PRO A N 1
ATOM 830 C CA . PRO A 1 111 ? 14.365 6.910 3.120 1.00 82.81 111 PRO A CA 1
ATOM 831 C C . PRO A 1 111 ? 15.837 7.217 2.815 1.00 82.81 111 PRO A C 1
ATOM 833 O O . PRO A 1 111 ? 16.262 7.186 1.657 1.00 82.81 111 PRO A O 1
ATOM 836 N N . SER A 1 112 ? 16.641 7.484 3.848 1.00 85.69 112 SER A N 1
ATOM 837 C CA . SER A 1 112 ? 18.086 7.719 3.744 1.00 85.69 112 SER A CA 1
ATOM 838 C C . SER A 1 112 ? 18.877 6.502 3.253 1.00 85.69 112 SER A C 1
ATOM 840 O O . SER A 1 112 ? 19.944 6.686 2.674 1.00 85.69 112 SER A O 1
ATOM 842 N N . SER A 1 113 ? 18.352 5.286 3.433 1.00 85.12 113 SER A N 1
ATOM 843 C CA . SER A 1 113 ? 18.967 4.036 2.963 1.00 85.12 113 SER A CA 1
ATOM 844 C C . SER A 1 113 ? 18.746 3.764 1.469 1.00 85.12 113 SER A C 1
ATOM 846 O O . SER A 1 113 ? 19.368 2.865 0.906 1.00 85.12 113 SER A O 1
ATOM 848 N N . LEU A 1 114 ? 17.864 4.527 0.813 1.00 83.44 114 LEU A N 1
ATOM 849 C CA . LEU A 1 114 ? 17.446 4.268 -0.565 1.00 83.44 114 LEU A CA 1
ATOM 850 C C . LEU A 1 114 ? 18.420 4.869 -1.579 1.00 83.44 114 LEU A C 1
ATOM 852 O O . LEU A 1 114 ? 18.837 6.020 -1.410 1.00 83.44 114 LEU A O 1
ATOM 856 N N . PRO A 1 115 ? 18.759 4.131 -2.652 1.00 85.81 115 PRO A N 1
ATOM 857 C CA . PRO A 1 115 ? 19.671 4.624 -3.668 1.00 85.81 115 PRO A CA 1
ATOM 858 C C . PRO A 1 115 ? 18.997 5.678 -4.553 1.00 85.81 11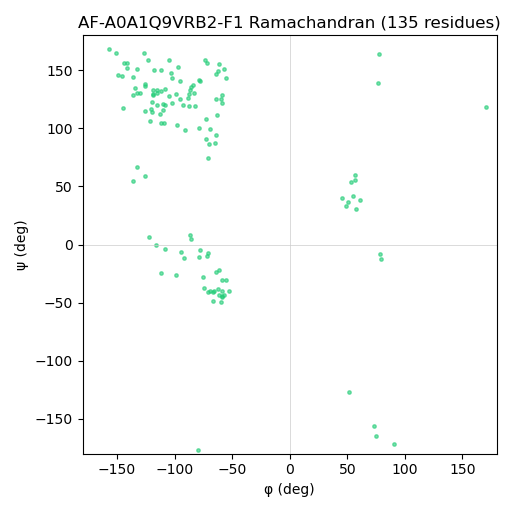5 PRO A C 1
ATOM 860 O O . PRO A 1 115 ? 17.773 5.730 -4.697 1.00 85.81 115 PRO A O 1
ATOM 863 N N . THR A 1 116 ? 19.821 6.493 -5.200 1.00 89.38 116 THR A N 1
ATOM 864 C CA . THR A 1 116 ? 19.392 7.414 -6.255 1.00 89.38 116 THR A CA 1
ATOM 865 C C . THR A 1 116 ? 19.614 6.753 -7.611 1.00 89.38 116 THR A C 1
ATOM 867 O O . THR A 1 116 ? 20.733 6.348 -7.922 1.00 89.38 116 THR A O 1
ATOM 870 N N . VAL A 1 117 ? 18.563 6.667 -8.426 1.00 88.75 117 VAL A N 1
ATOM 871 C CA . VAL A 1 117 ? 18.599 6.104 -9.784 1.00 88.75 117 VAL A CA 1
ATOM 872 C C . VAL A 1 117 ? 17.942 7.110 -10.724 1.00 88.75 117 VAL A C 1
ATOM 874 O O . VAL A 1 117 ? 16.861 7.611 -10.432 1.00 88.75 117 VAL A O 1
ATOM 877 N N . PHE A 1 118 ? 18.610 7.440 -11.832 1.00 88.12 118 PHE A N 1
ATOM 878 C CA . PHE A 1 118 ? 18.192 8.501 -12.767 1.00 88.12 118 PHE A CA 1
ATOM 879 C C . PHE A 1 118 ? 18.040 9.890 -12.123 1.00 88.12 118 PHE A C 1
ATOM 881 O O . PHE A 1 118 ? 17.225 10.697 -12.545 1.00 88.12 118 PHE A O 1
ATOM 888 N N . GLY A 1 119 ? 18.835 10.183 -11.088 1.00 85.31 119 GLY A N 1
ATOM 889 C CA . GLY A 1 119 ? 18.795 11.473 -10.388 1.00 85.31 119 GLY A CA 1
ATOM 890 C C . GLY A 1 119 ? 17.636 11.624 -9.396 1.00 85.31 119 GLY A C 1
ATOM 891 O O . GLY A 1 119 ? 17.653 12.560 -8.602 1.00 85.31 119 GLY A O 1
ATOM 892 N N . ALA A 1 120 ? 16.695 10.677 -9.363 1.00 85.69 120 ALA A N 1
ATOM 893 C CA . ALA A 1 120 ? 15.618 10.616 -8.383 1.00 85.69 120 ALA A CA 1
ATOM 894 C C . ALA A 1 120 ? 15.919 9.566 -7.305 1.00 85.69 120 ALA A C 1
ATOM 896 O O . ALA A 1 120 ? 16.474 8.497 -7.582 1.00 85.69 120 ALA A O 1
ATOM 897 N N . ARG A 1 121 ? 15.545 9.853 -6.051 1.00 81.25 121 ARG A N 1
ATOM 898 C CA . ARG A 1 121 ? 15.593 8.838 -4.993 1.00 81.25 121 ARG A CA 1
ATOM 899 C C . ARG A 1 121 ? 14.610 7.740 -5.368 1.00 81.25 121 ARG A C 1
ATOM 901 O O . ARG A 1 121 ? 13.433 8.015 -5.592 1.00 81.25 121 ARG A O 1
ATOM 908 N N . SER A 1 122 ? 15.094 6.510 -5.413 1.00 76.56 122 SER A N 1
ATOM 909 C CA . SER A 1 122 ? 14.216 5.367 -5.555 1.00 76.56 122 SER A CA 1
ATOM 910 C C . SER A 1 122 ? 13.226 5.345 -4.399 1.00 76.56 122 SER A C 1
ATOM 912 O O . SER A 1 122 ? 13.626 5.397 -3.233 1.00 76.56 122 SER A O 1
ATOM 914 N N . ARG A 1 123 ? 11.936 5.238 -4.718 1.00 71.69 123 ARG A N 1
ATOM 915 C CA . ARG A 1 123 ? 10.896 5.060 -3.705 1.00 71.69 123 ARG A CA 1
ATOM 916 C C . ARG A 1 123 ? 10.689 3.596 -3.310 1.00 71.69 123 ARG A C 1
ATOM 918 O O . ARG A 1 123 ? 9.861 3.343 -2.443 1.00 71.69 123 ARG A O 1
ATOM 925 N N . SER A 1 124 ?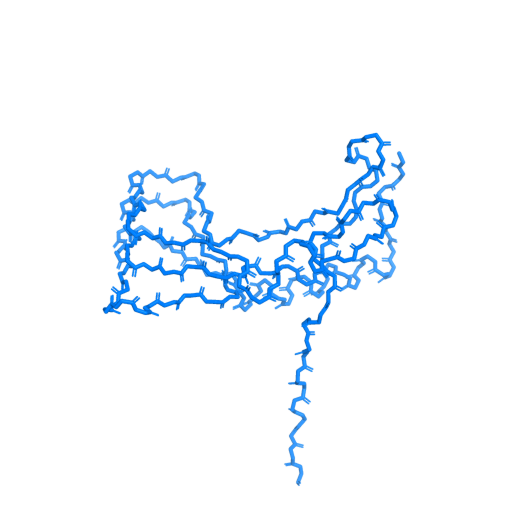 11.516 2.674 -3.833 1.00 68.12 124 SER A N 1
ATOM 926 C CA . SER A 1 124 ? 12.016 1.456 -3.161 1.00 68.12 124 SER A CA 1
ATOM 927 C C . SER A 1 124 ? 12.757 0.516 -4.135 1.00 68.12 124 SER A C 1
ATOM 929 O O . SER A 1 124 ? 12.166 -0.027 -5.046 1.00 68.12 124 SER A O 1
ATOM 931 N N . THR A 1 125 ? 14.045 0.214 -3.951 1.00 46.88 125 THR A N 1
ATOM 932 C CA . THR A 1 125 ? 14.797 -0.581 -4.961 1.00 46.88 125 THR A CA 1
ATOM 933 C C . THR A 1 125 ? 15.618 -1.731 -4.379 1.00 46.88 125 THR A C 1
ATOM 935 O O . THR A 1 125 ? 16.830 -1.751 -4.546 1.00 46.88 125 THR A O 1
ATOM 938 N N . THR A 1 126 ? 14.936 -2.750 -3.825 1.00 45.88 126 THR A N 1
ATOM 939 C CA . THR A 1 126 ? 15.480 -4.113 -3.531 1.00 45.88 126 THR A CA 1
ATOM 940 C C . THR A 1 126 ? 16.387 -4.187 -2.274 1.00 45.88 126 THR A C 1
ATOM 942 O O . THR A 1 126 ? 17.156 -3.269 -2.022 1.00 45.88 126 THR A O 1
ATOM 945 N N . ALA A 1 127 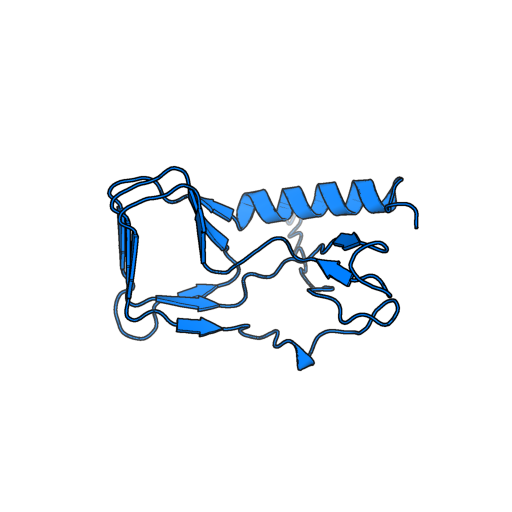? 16.327 -5.202 -1.388 1.00 42.56 127 ALA A N 1
ATOM 946 C CA . ALA A 1 127 ? 15.968 -6.618 -1.563 1.00 42.56 127 ALA A CA 1
ATOM 947 C C . ALA A 1 127 ? 14.653 -7.091 -0.912 1.00 42.56 127 ALA A C 1
ATOM 949 O O . ALA A 1 127 ? 14.617 -7.440 0.262 1.00 42.56 127 ALA A O 1
ATOM 950 N N . CYS A 1 128 ? 13.620 -7.288 -1.740 1.00 61.09 128 CYS A N 1
ATOM 951 C CA . CYS A 1 128 ? 12.725 -8.430 -1.551 1.00 61.09 128 CYS A CA 1
ATOM 952 C C . CYS A 1 128 ? 13.493 -9.688 -1.983 1.00 61.09 128 CYS A C 1
ATOM 954 O O . CYS A 1 128 ? 13.491 -10.045 -3.163 1.00 61.09 128 CYS A O 1
ATOM 956 N N . SER A 1 129 ? 14.199 -10.352 -1.067 1.00 48.56 129 SER A N 1
ATOM 957 C CA . SER A 1 129 ? 14.705 -11.693 -1.353 1.00 48.56 129 SER A CA 1
ATOM 958 C C . SER A 1 129 ? 13.521 -12.659 -1.329 1.00 48.56 129 SER A C 1
ATOM 960 O O . SER A 1 129 ? 12.971 -12.981 -0.280 1.00 48.56 129 SER A O 1
ATOM 962 N N . THR A 1 130 ? 13.100 -13.157 -2.492 1.00 43.09 130 THR A N 1
ATOM 963 C CA . THR A 1 130 ? 12.314 -14.392 -2.505 1.00 43.09 130 THR A CA 1
ATOM 964 C C . THR A 1 130 ? 13.268 -15.506 -2.092 1.00 43.09 130 THR A C 1
ATOM 966 O O . THR A 1 130 ? 14.048 -15.989 -2.918 1.00 43.09 130 THR A O 1
ATOM 969 N N . SER A 1 131 ? 13.244 -15.922 -0.827 1.00 38.91 131 SER A N 1
ATOM 970 C CA . SER A 1 131 ? 13.739 -17.246 -0.467 1.00 38.91 131 SER A CA 1
ATOM 971 C C . SER A 1 131 ? 12.819 -18.254 -1.148 1.00 38.91 131 SER A C 1
ATOM 973 O O . SER A 1 131 ? 11.808 -18.697 -0.614 1.00 38.91 131 SER A O 1
ATOM 975 N N . ARG A 1 132 ? 13.140 -18.600 -2.396 1.00 43.12 132 ARG A N 1
ATOM 976 C CA . ARG A 1 132 ? 12.586 -19.793 -3.018 1.00 43.12 132 ARG A CA 1
ATOM 977 C C . ARG A 1 132 ? 13.237 -20.964 -2.287 1.00 43.12 132 ARG A C 1
ATOM 979 O O . ARG A 1 132 ? 14.289 -21.444 -2.699 1.00 43.12 132 ARG A O 1
ATOM 986 N N . THR A 1 133 ? 12.659 -21.386 -1.166 1.00 42.66 133 THR A N 1
ATOM 987 C CA . THR A 1 133 ? 12.914 -22.721 -0.633 1.00 42.66 133 THR A CA 1
ATOM 988 C C . THR A 1 133 ? 12.359 -23.694 -1.668 1.00 42.66 133 THR A C 1
ATOM 990 O O . THR A 1 133 ? 11.162 -23.951 -1.748 1.00 42.66 133 THR A O 1
ATOM 993 N N . GLY A 1 134 ? 13.231 -24.158 -2.566 1.00 37.78 134 GLY A N 1
ATOM 994 C CA . GLY A 1 134 ? 12.920 -25.318 -3.392 1.00 37.78 134 GLY A CA 1
ATOM 995 C C . GLY A 1 134 ? 12.598 -26.509 -2.481 1.00 37.78 134 GLY A C 1
ATOM 996 O O . GLY A 1 134 ? 13.109 -26.555 -1.357 1.00 37.78 134 GLY A O 1
ATOM 997 N N . PRO A 1 135 ? 11.752 -27.456 -2.918 1.00 42.03 135 PRO A N 1
ATOM 998 C CA . PRO A 1 135 ? 11.513 -28.660 -2.139 1.00 42.03 135 PRO A CA 1
ATOM 999 C C . PRO A 1 135 ? 12.851 -29.377 -1.948 1.00 42.03 135 PRO A C 1
ATOM 1001 O O . PRO A 1 135 ? 13.538 -29.694 -2.919 1.00 42.03 135 PRO A O 1
ATOM 1004 N N . THR A 1 136 ? 13.241 -29.586 -0.694 1.00 47.62 136 THR A N 1
ATOM 1005 C CA . THR A 1 136 ? 14.332 -30.495 -0.352 1.00 47.62 136 THR A CA 1
ATOM 1006 C C . THR A 1 136 ? 13.911 -31.894 -0.783 1.00 47.62 136 THR A C 1
ATOM 1008 O O . THR A 1 136 ? 12.946 -32.436 -0.242 1.00 47.62 136 THR A O 1
ATOM 1011 N N . SER A 1 137 ? 14.592 -32.419 -1.799 1.00 55.31 137 SER A N 1
ATOM 1012 C CA . SER A 1 137 ? 14.602 -33.837 -2.166 1.00 55.31 137 SER A CA 1
ATOM 1013 C C . SER A 1 137 ? 15.195 -34.693 -1.058 1.00 55.31 137 SER A C 1
ATOM 1015 O O . SER A 1 137 ? 16.200 -34.220 -0.476 1.00 55.31 137 SER A O 1
#

Secondary structure (DSSP, 8-state):
-PPP-SHHHHHHHHHHHHHHHHHEEEE-SSEEEE--SS--EEES-EEEEES-EEEEEES-EEE----SSPEEETTSTTT-EEE----SEEEES-EEEEEES-EEE-TT--GGGSPEETTEEPS--------------

Nearest PDB structures (foldseek):
  2o17-assembly1_A  TM=9.865E-01  e=1.976E-09  Bacillus subtilis
  2bsp-assembly1_A  TM=9.887E-01  e=2.343E-09  Bacillus subtilis
  5x2i-assembly1_A  TM=9.867E-01  e=3.489E-09  Bacillus subtilis subsp. subtilis str. 168
  3krg-assembly1_A  TM=9.868E-01  e=4.636E-09  Bacillus subtilis
  1vbl-assembly1_A  TM=9.733E-01  e=2.860E-08  Bacillus sp. TS-47

Mean predicted aligned error: 5.83 Å

Radius of gyration: 17.31 Å; Cα contacts (8 Å, |Δi|>4): 256; chains: 1; bounding box: 38×52×48 Å

pLDDT: mean 89.49, std 15.29, range [37.78, 98.88]